Protein AF-A0AA39SI29-F1 (afdb_monomer_lite)

InterPro domains:
  IPR025724 GAG-pre-integrase domain [PF13976] (59-126)
  IPR054722 Retrovirus-related Pol polyprotein from transposon TNT 1-94-like, beta-barrel domain [PF22936] (2-33)

Foldseek 3Di:
DVVPDDDDQPPADDDPPDPDGDDDPVSLVVVQWDWDDDPQKIFTDRPPDTDWIFGHDPNDTHTPDDDDDPPPPPDPPPVPQLQVVVCVVVPNDDSVVSCVCCVVCVSVVDHHDRDDDDPCCCVVVPDDDDDDPDDDDDPDDPPDDDDDD

Structure (mmCIF, N/CA/C/O backbone):
data_AF-A0AA39SI29-F1
#
_entry.id   AF-A0AA39SI29-F1
#
loop_
_atom_site.group_PDB
_atom_site.id
_atom_site.type_symbol
_atom_site.label_atom_id
_atom_site.label_alt_id
_atom_site.label_comp_id
_atom_site.label_asym_id
_atom_site.label_entity_id
_atom_site.label_seq_id
_atom_site.pdbx_PDB_ins_code
_atom_site.Cartn_x
_atom_site.Cartn_y
_atom_site.Cartn_z
_atom_site.occupancy
_atom_site.B_iso_or_equiv
_atom_site.auth_seq_id
_atom_site.auth_comp_id
_atom_site.auth_asym_id
_atom_site.auth_atom_id
_atom_site.pdbx_PDB_model_num
ATOM 1 N N . MET A 1 1 ? 18.347 2.004 -10.871 1.00 58.22 1 MET A N 1
ATOM 2 C CA . MET A 1 1 ? 17.770 2.160 -12.227 1.00 58.22 1 MET A CA 1
ATOM 3 C C . MET A 1 1 ? 18.506 1.287 -13.221 1.00 58.22 1 MET A C 1
ATOM 5 O O . MET A 1 1 ? 19.447 0.618 -12.815 1.00 58.22 1 MET A O 1
ATOM 9 N N . TYR A 1 2 ? 18.046 1.228 -14.476 1.00 60.41 2 TYR A N 1
ATOM 10 C CA . TYR A 1 2 ? 18.614 0.348 -15.508 1.00 60.41 2 TYR A CA 1
ATOM 11 C C . TYR A 1 2 ? 20.081 0.682 -15.840 1.00 60.41 2 TYR A C 1
ATOM 13 O O . TYR A 1 2 ? 20.851 -0.213 -16.164 1.00 60.41 2 TYR A O 1
ATOM 21 N N . ASP A 1 3 ? 20.465 1.950 -15.704 1.00 67.06 3 ASP A N 1
ATOM 22 C CA . ASP A 1 3 ? 21.810 2.499 -15.922 1.00 67.06 3 ASP A CA 1
ATOM 23 C C . ASP A 1 3 ? 22.698 2.490 -14.660 1.00 67.06 3 ASP A C 1
ATOM 25 O O . ASP A 1 3 ? 23.798 3.031 -14.677 1.00 67.06 3 ASP A O 1
ATOM 29 N N . GLY A 1 4 ? 22.224 1.922 -13.544 1.00 66.62 4 GLY A N 1
ATOM 30 C CA . GLY A 1 4 ? 22.941 1.943 -12.263 1.00 66.62 4 GLY A CA 1
ATOM 31 C C . GLY A 1 4 ? 22.925 3.294 -11.536 1.00 66.62 4 GLY A C 1
ATOM 32 O O . GLY A 1 4 ? 23.409 3.373 -10.411 1.00 66.62 4 GLY A O 1
ATOM 33 N N . MET A 1 5 ? 22.319 4.340 -12.108 1.00 69.81 5 MET A N 1
ATOM 34 C CA . MET A 1 5 ? 22.239 5.651 -11.464 1.00 69.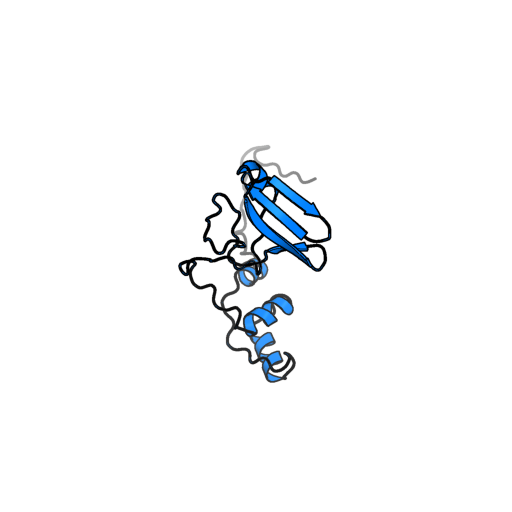81 5 MET A CA 1
ATOM 35 C C . MET A 1 5 ? 21.104 5.712 -10.433 1.00 69.81 5 MET A C 1
ATOM 37 O O . MET A 1 5 ? 20.095 5.000 -10.525 1.00 69.81 5 MET A O 1
ATOM 41 N N . VAL A 1 6 ? 21.259 6.602 -9.450 1.00 74.62 6 VAL A N 1
ATOM 42 C CA . VAL A 1 6 ? 20.187 7.032 -8.542 1.00 74.62 6 VAL A CA 1
ATOM 43 C C . VAL A 1 6 ? 19.597 8.334 -9.082 1.00 74.62 6 VAL A C 1
ATOM 45 O O . VAL A 1 6 ? 20.307 9.220 -9.545 1.00 74.62 6 VAL A O 1
ATOM 48 N N . ARG A 1 7 ? 18.272 8.434 -9.062 1.00 73.62 7 ARG A N 1
ATOM 49 C CA . ARG A 1 7 ? 17.472 9.539 -9.588 1.00 73.62 7 ARG A CA 1
ATOM 50 C C . ARG A 1 7 ? 16.266 9.672 -8.688 1.00 73.62 7 ARG A C 1
ATOM 52 O O . ARG A 1 7 ? 15.715 8.678 -8.213 1.00 73.62 7 ARG A O 1
ATOM 59 N N . VAL A 1 8 ? 15.880 10.915 -8.474 1.00 77.44 8 VAL A N 1
ATOM 60 C CA . VAL A 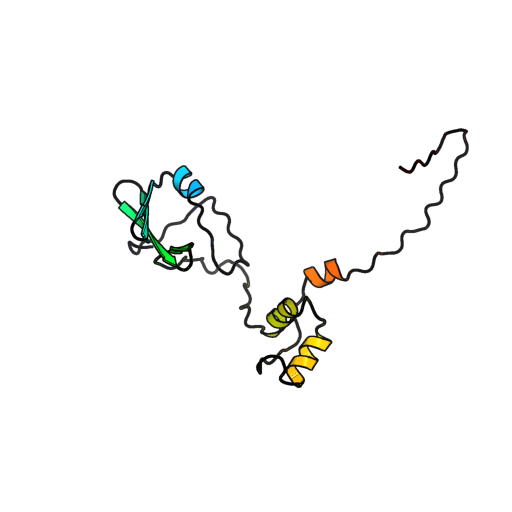1 8 ? 14.787 11.277 -7.587 1.00 77.44 8 VAL A CA 1
ATOM 61 C C . VAL A 1 8 ? 13.625 11.719 -8.457 1.00 77.44 8 VAL A C 1
ATOM 63 O O . VAL A 1 8 ? 13.753 12.681 -9.211 1.00 77.44 8 VAL A O 1
ATOM 66 N N . PHE A 1 9 ? 12.500 11.017 -8.349 1.00 74.69 9 PHE A N 1
ATOM 67 C CA . PHE A 1 9 ? 11.241 11.490 -8.910 1.00 74.69 9 PHE A CA 1
ATOM 68 C C . PHE A 1 9 ? 10.610 12.451 -7.909 1.00 74.69 9 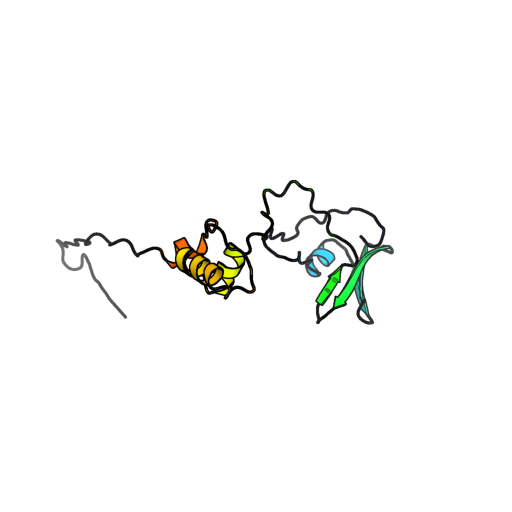PHE A C 1
ATOM 70 O O . PHE A 1 9 ? 10.335 12.075 -6.769 1.00 74.69 9 PHE A O 1
ATOM 77 N N . ARG A 1 10 ? 10.428 13.702 -8.326 1.00 70.50 10 ARG A N 1
ATOM 78 C CA . ARG A 1 10 ? 9.693 14.712 -7.561 1.00 70.50 10 ARG A CA 1
ATOM 79 C C . ARG A 1 10 ? 8.212 14.605 -7.945 1.00 70.50 10 ARG A C 1
ATOM 81 O O . ARG A 1 10 ? 7.898 14.067 -9.000 1.00 70.50 10 ARG A O 1
ATOM 88 N N . ASN A 1 11 ? 7.309 15.045 -7.070 1.00 70.62 11 ASN A N 1
ATOM 89 C CA . ASN A 1 11 ? 5.859 15.070 -7.334 1.00 70.62 11 ASN A CA 1
ATOM 90 C C . ASN A 1 11 ? 5.196 13.694 -7.559 1.00 70.62 11 ASN A C 1
ATOM 92 O O . ASN A 1 11 ? 4.205 13.574 -8.274 1.00 70.62 11 ASN A O 1
ATOM 96 N N . VAL A 1 12 ? 5.712 12.639 -6.922 1.00 70.62 12 VAL A N 1
ATOM 97 C CA . VAL A 1 12 ? 5.089 11.306 -6.957 1.00 70.62 12 VAL A CA 1
ATOM 98 C C . VAL A 1 12 ? 4.169 11.084 -5.762 1.00 70.62 12 VAL A C 1
ATOM 100 O O . VAL A 1 12 ? 4.467 11.492 -4.639 1.00 70.62 12 VAL A O 1
ATOM 103 N N . ARG A 1 13 ? 3.062 10.369 -5.982 1.00 69.62 13 ARG A N 1
ATOM 104 C CA . ARG A 1 13 ? 2.186 9.929 -4.893 1.00 69.62 13 ARG A CA 1
ATOM 105 C C . ARG A 1 13 ? 2.818 8.740 -4.172 1.00 69.62 13 ARG A C 1
ATOM 107 O O . ARG A 1 13 ? 2.680 7.598 -4.604 1.00 69.62 13 ARG A O 1
ATOM 114 N N . TYR A 1 14 ? 3.513 9.016 -3.075 1.00 73.62 14 TYR A N 1
ATOM 115 C CA . TYR A 1 14 ? 4.061 7.988 -2.195 1.00 73.62 14 TYR A CA 1
ATOM 116 C C . TYR A 1 14 ? 3.059 7.639 -1.092 1.00 73.62 14 TYR A C 1
ATOM 118 O O . TYR A 1 14 ? 2.565 8.520 -0.392 1.00 73.62 14 TYR A O 1
ATOM 126 N N . VAL A 1 15 ? 2.758 6.349 -0.939 1.00 77.31 15 VAL A N 1
ATOM 127 C CA . VAL A 1 15 ? 1.902 5.833 0.137 1.00 77.31 15 VAL A CA 1
ATOM 128 C C . VAL A 1 15 ? 2.737 4.835 0.940 1.00 77.31 15 VAL A C 1
ATOM 130 O O . VAL A 1 15 ? 2.941 3.720 0.459 1.00 77.31 15 VAL A O 1
ATOM 133 N N . PRO A 1 16 ? 3.211 5.198 2.148 1.00 69.06 16 PRO A N 1
ATOM 134 C CA . PRO A 1 16 ? 4.150 4.377 2.920 1.00 69.06 16 PRO A CA 1
ATOM 135 C C . PRO A 1 16 ? 3.678 2.938 3.174 1.00 69.06 16 PRO A C 1
ATOM 137 O O . PRO A 1 16 ? 4.478 2.011 3.193 1.00 69.06 16 PRO A O 1
ATOM 140 N N . ASN A 1 17 ? 2.364 2.743 3.316 1.00 72.06 17 ASN A N 1
ATOM 141 C CA .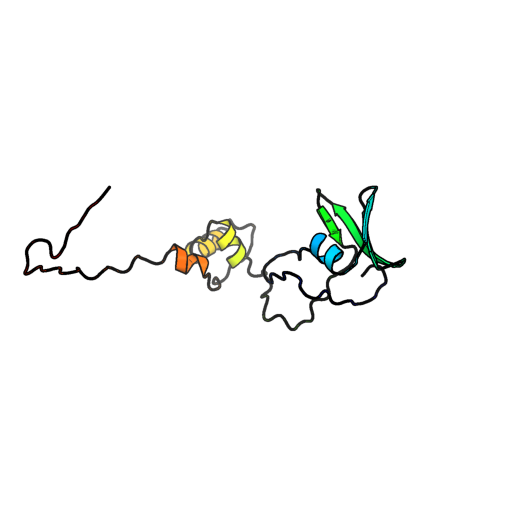 ASN A 1 17 ? 1.767 1.450 3.657 1.00 72.06 17 ASN A CA 1
ATOM 142 C C . ASN A 1 17 ? 1.463 0.559 2.435 1.00 72.06 17 ASN A C 1
ATOM 144 O O . ASN A 1 17 ? 0.973 -0.562 2.595 1.00 72.06 17 ASN A O 1
ATOM 148 N N . LEU A 1 18 ? 1.720 1.021 1.203 1.00 73.62 18 LEU A N 1
ATOM 149 C CA . LEU A 1 18 ? 1.559 0.185 0.013 1.00 73.62 18 LEU A CA 1
ATOM 150 C C . LEU A 1 18 ? 2.756 -0.756 -0.148 1.00 73.62 18 LEU A C 1
ATOM 152 O O . LEU A 1 18 ? 3.906 -0.335 -0.201 1.00 73.62 18 LEU A O 1
ATOM 156 N N . LYS A 1 19 ? 2.478 -2.049 -0.359 1.00 71.19 19 LYS A N 1
ATOM 157 C CA . LYS A 1 19 ? 3.516 -3.069 -0.622 1.00 71.19 19 LYS A CA 1
ATOM 158 C C . LYS A 1 19 ? 4.359 -2.787 -1.871 1.00 71.19 19 LYS A C 1
ATOM 160 O O . LYS A 1 19 ? 5.417 -3.387 -2.041 1.00 71.19 19 LYS A O 1
ATOM 165 N N . ARG A 1 20 ? 3.852 -1.968 -2.797 1.00 72.56 20 ARG A N 1
ATOM 166 C CA . ARG A 1 20 ? 4.525 -1.583 -4.040 1.00 72.56 20 ARG A CA 1
ATOM 167 C C . ARG A 1 20 ? 4.225 -0.124 -4.343 1.00 72.56 20 ARG A C 1
ATOM 169 O O . ARG A 1 20 ? 3.065 0.277 -4.328 1.00 72.56 20 ARG A O 1
ATOM 176 N N . ASN A 1 21 ? 5.263 0.624 -4.693 1.00 78.19 21 ASN A N 1
ATOM 177 C CA . ASN A 1 21 ? 5.113 1.980 -5.200 1.00 78.19 21 ASN A CA 1
ATOM 178 C C . ASN A 1 21 ? 4.587 1.941 -6.637 1.00 78.19 21 ASN A C 1
ATOM 180 O O . ASN A 1 21 ? 5.047 1.134 -7.451 1.00 78.19 21 ASN A O 1
ATOM 184 N N . LEU A 1 22 ? 3.634 2.817 -6.944 1.00 83.12 22 LEU A N 1
ATOM 185 C CA . LEU A 1 22 ? 3.121 3.009 -8.296 1.00 83.12 22 LEU A CA 1
ATOM 186 C C . LEU A 1 22 ? 3.825 4.208 -8.931 1.00 83.12 22 LEU A C 1
ATOM 188 O O . LEU A 1 22 ? 3.964 5.254 -8.304 1.00 83.12 22 LEU A O 1
ATOM 192 N N . ILE A 1 23 ? 4.256 4.050 -10.181 1.00 83.56 23 ILE A N 1
ATOM 193 C CA . ILE A 1 23 ? 4.809 5.138 -10.991 1.00 83.56 23 ILE A CA 1
ATOM 194 C C . ILE A 1 23 ? 3.778 5.453 -12.070 1.00 83.56 23 ILE A C 1
ATOM 196 O O . ILE A 1 23 ? 3.438 4.583 -12.873 1.00 83.56 23 ILE A O 1
ATOM 200 N N . SER A 1 24 ? 3.264 6.680 -12.062 1.00 86.44 24 SER A N 1
ATOM 201 C CA . SER A 1 24 ? 2.312 7.156 -13.065 1.00 86.44 24 SER A CA 1
ATOM 202 C C . SER A 1 24 ? 3.031 7.442 -14.381 1.00 86.44 24 SER A C 1
ATOM 204 O O . SER A 1 24 ? 4.018 8.176 -14.398 1.00 86.44 24 SER A O 1
ATOM 206 N N . LEU A 1 25 ? 2.524 6.891 -15.489 1.00 88.44 25 LEU A N 1
ATOM 207 C CA . LEU A 1 25 ? 3.022 7.232 -16.825 1.00 88.44 25 LEU A CA 1
ATOM 208 C C . LEU A 1 25 ? 2.698 8.683 -17.198 1.00 88.44 25 LEU A C 1
ATOM 210 O O . LEU A 1 25 ? 3.521 9.317 -17.842 1.00 88.44 25 LEU A O 1
ATOM 214 N N . GLY A 1 26 ? 1.557 9.222 -16.752 1.00 88.81 26 GLY A N 1
ATOM 215 C CA . GLY A 1 26 ? 1.204 10.627 -16.991 1.00 88.81 26 GLY A CA 1
ATOM 216 C C . GLY A 1 26 ? 2.170 11.589 -16.301 1.00 88.81 26 GLY A C 1
ATOM 217 O O . GLY A 1 26 ? 2.637 12.536 -16.911 1.00 88.81 26 GLY A O 1
ATOM 218 N N . THR A 1 27 ? 2.584 11.277 -15.070 1.00 86.06 27 THR A N 1
ATOM 219 C CA . THR A 1 27 ? 3.594 12.083 -14.361 1.00 86.06 27 THR A CA 1
ATOM 220 C C . THR A 1 27 ? 4.967 11.992 -15.030 1.00 86.06 27 THR A C 1
ATOM 222 O O . THR A 1 27 ? 5.718 12.958 -15.042 1.00 86.06 27 THR A O 1
ATOM 225 N N . LEU A 1 28 ? 5.316 10.835 -15.606 1.00 88.06 28 LEU A N 1
ATOM 226 C CA . LEU A 1 28 ? 6.529 10.719 -16.419 1.00 88.06 28 LEU A CA 1
ATOM 227 C C . LEU A 1 28 ? 6.432 11.577 -17.691 1.00 88.06 28 LEU A C 1
ATOM 229 O O . LEU A 1 28 ? 7.414 12.219 -18.049 1.00 88.06 28 LEU A O 1
ATOM 233 N N . ASP A 1 29 ? 5.271 11.611 -18.338 1.00 90.50 29 ASP A N 1
ATOM 234 C CA . ASP A 1 29 ? 5.028 12.435 -19.527 1.00 90.50 29 ASP A CA 1
ATOM 235 C C . ASP A 1 29 ? 5.188 13.934 -19.220 1.00 90.50 29 ASP A C 1
ATOM 237 O O . ASP A 1 29 ? 5.970 14.625 -19.870 1.00 90.50 29 ASP A O 1
ATOM 241 N N . GLU A 1 30 ? 4.558 14.409 -18.140 1.00 90.00 30 GLU A N 1
ATOM 242 C CA . GLU A 1 30 ? 4.667 15.791 -17.643 1.00 90.00 30 GLU A CA 1
ATOM 243 C C . GLU A 1 30 ? 6.119 16.191 -17.318 1.00 90.00 30 GLU A C 1
ATOM 245 O O . GLU A 1 30 ? 6.538 17.320 -17.566 1.00 90.00 30 GLU A O 1
ATOM 250 N N . GLU A 1 31 ? 6.924 15.250 -16.817 1.00 86.56 31 GLU A N 1
ATOM 251 C CA . GLU A 1 31 ? 8.351 15.441 -16.520 1.00 86.56 31 GLU A CA 1
ATOM 252 C C . GLU A 1 31 ? 9.266 15.284 -17.761 1.00 86.56 31 GLU A C 1
ATOM 254 O O . GLU A 1 31 ? 10.505 15.307 -17.655 1.00 86.56 31 GLU A O 1
ATOM 259 N N . GLY A 1 32 ? 8.679 15.120 -18.952 1.00 90.31 32 GLY A N 1
ATOM 260 C CA . GLY A 1 32 ? 9.369 15.066 -20.241 1.00 90.31 32 GLY A CA 1
ATOM 261 C C . GLY A 1 32 ? 9.999 13.711 -20.569 1.00 90.31 32 GLY A C 1
ATOM 262 O O . GLY A 1 32 ? 11.007 13.653 -21.281 1.00 90.31 32 GLY A O 1
ATOM 263 N N . TYR A 1 33 ? 9.467 12.619 -20.020 1.00 91.50 33 TYR A N 1
ATOM 264 C CA . TYR A 1 33 ? 9.879 11.265 -20.381 1.00 91.50 33 TYR A CA 1
ATOM 265 C C . TYR A 1 33 ? 8.978 10.706 -21.481 1.00 91.50 33 TYR A C 1
ATOM 267 O O . TYR A 1 33 ? 7.771 10.576 -21.313 1.00 91.50 33 TYR A O 1
ATOM 275 N N . ALA A 1 34 ? 9.589 10.240 -22.565 1.00 94.19 34 ALA A N 1
ATOM 276 C CA . ALA A 1 34 ? 8.902 9.419 -23.550 1.00 94.19 34 ALA A CA 1
ATOM 277 C C . ALA A 1 34 ? 8.853 7.967 -23.066 1.00 94.19 34 ALA A C 1
ATOM 279 O O . ALA A 1 34 ? 9.834 7.456 -22.518 1.00 94.19 34 ALA A O 1
ATOM 280 N N . TYR A 1 35 ? 7.749 7.265 -23.308 1.00 94.56 35 TYR A N 1
ATOM 281 C CA . TYR A 1 35 ? 7.643 5.844 -22.996 1.00 94.56 35 TYR A CA 1
ATOM 282 C C . TYR A 1 35 ? 7.155 5.026 -24.189 1.00 94.56 35 TYR A C 1
ATOM 284 O O . TYR A 1 35 ? 6.294 5.440 -24.957 1.00 94.56 35 TYR A O 1
ATOM 292 N N . LYS A 1 36 ? 7.717 3.824 -24.337 1.00 94.94 36 LYS A N 1
ATOM 293 C CA . LYS A 1 36 ? 7.323 2.854 -25.363 1.00 94.94 36 LYS A CA 1
ATOM 294 C C . LYS A 1 36 ? 7.176 1.477 -24.735 1.00 94.94 36 LYS A C 1
ATOM 296 O O . LYS A 1 36 ? 8.092 1.002 -24.060 1.00 94.94 36 LYS A O 1
ATOM 301 N N . ALA A 1 37 ? 6.040 0.834 -24.985 1.00 95.50 37 ALA A N 1
ATOM 302 C CA . ALA A 1 37 ? 5.776 -0.538 -24.580 1.00 95.50 37 ALA A CA 1
ATOM 303 C C . ALA A 1 37 ? 5.723 -1.447 -25.811 1.00 95.50 37 ALA A C 1
ATOM 305 O O . ALA A 1 37 ? 4.914 -1.239 -26.709 1.00 95.50 37 ALA A O 1
ATOM 306 N N . GLU A 1 38 ? 6.589 -2.454 -25.862 1.00 95.56 38 GLU A N 1
ATOM 307 C CA . GLU A 1 38 ? 6.658 -3.394 -26.980 1.00 95.56 38 GLU A CA 1
ATOM 308 C C . GLU A 1 38 ? 7.167 -4.756 -26.489 1.00 95.56 38 GLU A C 1
ATOM 310 O O . GLU A 1 38 ? 8.057 -4.822 -25.640 1.00 95.56 38 GLU A O 1
ATOM 315 N N . ARG A 1 39 ? 6.593 -5.856 -27.004 1.00 94.44 39 ARG A N 1
ATOM 316 C CA . ARG A 1 39 ? 6.998 -7.243 -26.677 1.00 94.44 39 ARG A CA 1
ATOM 317 C C . ARG A 1 39 ? 7.099 -7.517 -25.164 1.00 94.44 39 ARG A C 1
ATOM 319 O O . ARG A 1 39 ? 8.006 -8.198 -24.699 1.00 94.44 39 ARG A O 1
ATOM 326 N N . GLY A 1 40 ? 6.172 -6.959 -24.381 1.00 93.94 40 GLY A N 1
ATOM 327 C CA . GLY A 1 40 ? 6.121 -7.155 -22.927 1.00 93.94 40 GLY A CA 1
ATOM 328 C C . GLY A 1 40 ? 7.146 -6.347 -22.126 1.00 93.94 40 GLY A C 1
ATOM 329 O O . GLY A 1 40 ? 7.259 -6.553 -20.921 1.00 93.94 40 GLY A O 1
ATOM 330 N N . VAL A 1 41 ? 7.857 -5.410 -22.753 1.00 94.94 41 VAL A N 1
ATOM 331 C CA . VAL A 1 41 ? 8.800 -4.512 -22.081 1.00 94.94 41 VAL A CA 1
ATOM 332 C C . VAL A 1 41 ? 8.338 -3.073 -22.256 1.00 94.94 41 VAL A C 1
ATOM 334 O O . VAL A 1 41 ? 8.102 -2.635 -23.379 1.00 94.94 41 VAL A O 1
ATOM 337 N N . LEU A 1 42 ? 8.262 -2.324 -21.157 1.00 95.12 42 LEU A N 1
ATOM 338 C CA . LEU A 1 42 ? 8.069 -0.874 -21.182 1.00 95.12 42 LEU A CA 1
ATOM 339 C C . LEU A 1 42 ? 9.406 -0.187 -20.909 1.00 95.12 42 LEU A C 1
ATOM 341 O O . LEU A 1 42 ? 10.139 -0.567 -19.996 1.00 95.12 42 LEU A O 1
ATOM 345 N N . LYS A 1 43 ? 9.749 0.808 -21.721 1.00 94.12 43 LYS A N 1
ATOM 346 C CA . LYS A 1 43 ? 10.934 1.652 -21.551 1.00 94.12 43 LYS A CA 1
ATOM 347 C C . LYS A 1 43 ? 10.473 3.087 -21.367 1.00 94.12 43 LYS A C 1
ATOM 349 O O . LYS A 1 43 ? 9.666 3.537 -22.171 1.00 94.12 43 LYS A O 1
ATOM 354 N N . ALA A 1 44 ? 11.000 3.775 -20.361 1.00 92.75 44 ALA A N 1
ATOM 355 C CA . ALA A 1 44 ? 10.885 5.224 -20.242 1.00 92.75 44 ALA A CA 1
ATOM 356 C C . ALA A 1 44 ? 12.258 5.852 -20.500 1.00 92.75 44 ALA A C 1
ATOM 358 O O . ALA A 1 44 ? 13.262 5.442 -19.907 1.00 92.75 44 ALA A O 1
ATOM 359 N N . SER A 1 45 ? 12.299 6.824 -21.399 1.00 92.56 45 SER A N 1
ATOM 360 C CA . SER A 1 45 ? 13.499 7.495 -21.881 1.00 92.56 45 SER A CA 1
ATOM 361 C C . SER A 1 45 ? 13.371 9.003 -21.751 1.00 92.56 45 SER A C 1
ATOM 363 O O . SER A 1 45 ? 12.292 9.555 -21.945 1.00 92.56 45 SER A O 1
ATOM 365 N N . LYS A 1 46 ? 14.488 9.670 -21.470 1.00 89.88 46 LYS A N 1
ATOM 366 C CA . LYS A 1 46 ? 14.592 11.130 -21.505 1.00 89.88 46 LYS A CA 1
ATOM 367 C C . LYS A 1 46 ? 15.664 11.479 -22.530 1.00 89.88 46 LYS A C 1
ATOM 369 O O . LYS A 1 46 ? 16.830 11.129 -22.349 1.00 89.88 46 LYS A O 1
ATOM 374 N N . GLY A 1 47 ? 15.248 12.067 -23.651 1.00 88.62 47 GLY A N 1
ATOM 375 C CA . GLY A 1 47 ? 16.083 12.143 -24.852 1.00 88.62 47 GLY A CA 1
ATOM 376 C C . GLY A 1 47 ? 16.406 10.749 -25.407 1.00 88.62 47 GLY A C 1
ATOM 377 O O . GLY A 1 47 ? 15.533 9.887 -25.482 1.00 88.62 47 GLY A O 1
ATOM 378 N N . SER A 1 48 ? 17.667 10.510 -25.768 1.00 87.25 48 SER A N 1
ATOM 379 C CA . SER A 1 48 ? 18.142 9.225 -26.307 1.00 87.25 48 SER A CA 1
ATOM 380 C C . SER A 1 48 ? 18.427 8.158 -25.240 1.00 87.25 48 SER A C 1
ATOM 382 O O . SER A 1 48 ? 18.673 6.999 -25.579 1.00 87.25 48 SER A O 1
ATOM 384 N N . LEU A 1 49 ? 18.390 8.518 -23.951 1.00 86.56 49 LEU A N 1
ATOM 385 C CA . LEU A 1 49 ? 18.761 7.620 -22.862 1.00 86.56 49 LEU A CA 1
ATOM 386 C C . LEU A 1 49 ? 17.537 6.915 -22.272 1.00 86.56 49 LEU A C 1
ATOM 388 O O . LEU A 1 49 ? 16.585 7.559 -21.831 1.00 86.56 49 LEU A O 1
ATOM 392 N N . VAL A 1 50 ? 17.589 5.582 -22.198 1.00 89.12 50 VAL A N 1
ATOM 393 C CA . VAL A 1 50 ? 16.602 4.775 -21.466 1.00 89.12 50 VAL A CA 1
ATOM 394 C C . VAL A 1 50 ? 16.925 4.817 -19.976 1.00 89.12 50 VAL A C 1
ATOM 396 O O . VAL A 1 50 ? 17.945 4.293 -19.539 1.00 89.12 50 VAL A O 1
ATOM 399 N N . ILE A 1 51 ? 16.022 5.407 -19.200 1.00 87.94 51 ILE A N 1
ATOM 400 C CA . ILE A 1 51 ? 16.185 5.653 -17.764 1.00 87.94 51 ILE A CA 1
ATOM 401 C C . ILE A 1 51 ? 15.584 4.508 -16.947 1.00 87.94 51 ILE A C 1
ATOM 403 O O . ILE A 1 51 ? 16.170 4.012 -15.981 1.00 87.94 51 ILE A O 1
ATOM 407 N N . LEU A 1 52 ? 14.396 4.063 -17.360 1.00 89.69 52 LEU A N 1
ATOM 408 C CA . LEU A 1 52 ? 13.624 3.033 -16.679 1.00 89.69 52 LEU A CA 1
ATOM 409 C C . LEU A 1 52 ? 13.251 1.943 -17.672 1.00 89.69 52 LEU A C 1
ATOM 411 O O . LEU A 1 52 ? 12.884 2.210 -18.819 1.00 89.69 52 LEU A O 1
ATOM 415 N N . LYS A 1 53 ? 13.306 0.701 -17.209 1.00 90.88 53 LYS A N 1
ATOM 416 C CA . LYS A 1 53 ? 12.876 -0.468 -17.968 1.00 90.88 53 LYS A CA 1
ATOM 417 C C . LYS A 1 53 ? 11.975 -1.303 -17.082 1.00 90.88 53 LYS A C 1
ATOM 419 O O . LYS A 1 53 ? 12.300 -1.503 -15.918 1.00 90.88 53 LYS A O 1
ATOM 424 N N . TYR A 1 54 ? 10.873 -1.793 -17.622 1.00 92.38 54 TYR A N 1
ATOM 425 C CA . TYR A 1 54 ? 9.871 -2.545 -16.885 1.00 92.38 54 TYR A CA 1
ATOM 426 C C . TYR A 1 54 ? 9.491 -3.808 -17.651 1.00 92.38 54 TYR A C 1
ATOM 428 O O . TYR A 1 54 ? 9.399 -3.783 -18.878 1.00 92.38 54 TYR A O 1
ATOM 436 N N . ASP A 1 55 ? 9.217 -4.882 -16.919 1.00 93.94 55 ASP A N 1
ATOM 437 C CA . ASP A 1 55 ? 8.753 -6.156 -17.462 1.00 93.94 55 ASP A CA 1
ATOM 438 C C . ASP A 1 55 ? 7.283 -6.385 -17.175 1.00 93.94 55 ASP A C 1
ATOM 440 O O . ASP A 1 55 ? 6.835 -6.245 -16.035 1.00 93.94 55 ASP A O 1
ATOM 444 N N . LYS A 1 56 ? 6.541 -6.810 -18.197 1.00 93.94 56 LYS A N 1
ATOM 445 C CA . LYS A 1 56 ? 5.157 -7.232 -18.037 1.00 93.94 56 LYS A CA 1
ATOM 446 C C . LYS A 1 56 ? 5.105 -8.537 -17.238 1.00 93.94 56 LYS A C 1
ATOM 448 O O . LYS A 1 56 ? 5.606 -9.568 -17.679 1.00 93.94 56 LYS A O 1
ATOM 453 N N . LYS A 1 57 ? 4.465 -8.499 -16.073 1.00 91.00 57 LYS A N 1
ATOM 454 C CA . LYS A 1 57 ? 4.160 -9.648 -15.212 1.00 91.00 57 LYS A CA 1
ATOM 455 C C . LYS A 1 57 ? 2.712 -9.532 -14.750 1.00 91.00 57 LYS A C 1
ATOM 457 O O . LYS A 1 57 ? 2.345 -8.529 -14.146 1.00 91.00 57 LYS A O 1
ATOM 462 N N . ASN A 1 58 ? 1.891 -10.544 -15.032 1.00 89.94 58 ASN A N 1
ATOM 463 C CA . ASN A 1 58 ? 0.478 -10.601 -14.623 1.00 89.94 58 ASN A CA 1
ATOM 464 C C . ASN A 1 58 ? -0.320 -9.334 -14.996 1.00 89.94 58 ASN A C 1
ATOM 466 O O . ASN A 1 58 ? -1.039 -8.777 -14.175 1.00 89.94 58 ASN A O 1
ATOM 470 N N . GLY A 1 59 ? -0.130 -8.828 -16.219 1.00 85.81 59 GLY A N 1
ATOM 471 C CA . GLY A 1 59 ? -0.816 -7.623 -16.706 1.00 85.81 59 GLY A CA 1
ATOM 472 C C . GLY A 1 59 ? -0.224 -6.285 -16.241 1.00 85.81 59 GLY A C 1
ATOM 473 O O . GLY A 1 59 ? -0.617 -5.255 -16.776 1.00 85.81 59 GLY A O 1
ATOM 474 N N . LEU A 1 60 ? 0.758 -6.282 -15.333 1.00 89.38 60 LEU A N 1
ATOM 475 C CA . LEU A 1 60 ? 1.406 -5.073 -14.810 1.00 89.38 60 LEU A CA 1
ATOM 476 C C . LEU A 1 60 ? 2.854 -4.950 -15.289 1.00 89.38 60 LEU A C 1
ATOM 478 O O . LEU A 1 60 ? 3.538 -5.954 -15.464 1.00 89.38 60 LEU A O 1
ATOM 482 N N . TYR A 1 61 ? 3.348 -3.722 -15.441 1.00 91.44 61 TYR A N 1
ATOM 483 C CA . TYR A 1 61 ? 4.755 -3.454 -15.745 1.00 91.44 61 TYR A CA 1
ATOM 484 C C . TYR A 1 61 ? 5.551 -3.251 -14.453 1.00 91.44 61 TYR A C 1
ATOM 486 O O . TYR A 1 61 ? 5.358 -2.276 -13.730 1.00 91.44 61 TYR A O 1
ATOM 494 N N . VAL A 1 62 ? 6.452 -4.183 -14.154 1.00 89.94 62 VAL A N 1
ATOM 495 C CA . VAL A 1 62 ? 7.283 -4.180 -12.945 1.00 89.94 62 VAL A CA 1
ATOM 496 C C . VAL A 1 62 ? 8.664 -3.633 -13.280 1.00 89.94 62 VAL A C 1
ATOM 498 O O . VAL A 1 62 ? 9.318 -4.136 -14.190 1.00 89.94 62 VAL A O 1
ATOM 501 N N . LEU A 1 63 ? 9.114 -2.614 -12.546 1.00 89.00 63 LEU A N 1
ATOM 502 C CA . LEU A 1 63 ? 10.409 -1.968 -12.770 1.00 89.00 63 LEU A CA 1
ATOM 503 C C . LEU A 1 63 ? 11.564 -2.976 -12.635 1.00 89.00 63 LEU A C 1
ATOM 505 O O . LEU A 1 63 ? 11.655 -3.707 -11.650 1.00 89.00 63 LEU A O 1
ATOM 509 N N . ARG A 1 64 ? 12.475 -2.987 -13.614 1.00 84.75 64 ARG A N 1
ATOM 510 C CA . ARG A 1 64 ? 13.772 -3.668 -13.537 1.00 84.75 64 ARG A CA 1
ATOM 511 C C . ARG A 1 64 ? 14.722 -2.814 -12.697 1.00 84.75 64 ARG A C 1
ATOM 513 O O . ARG A 1 64 ? 15.374 -1.903 -13.207 1.00 84.75 64 ARG A O 1
ATOM 520 N N . GLY A 1 65 ? 14.767 -3.098 -11.401 1.00 75.69 65 GLY A N 1
ATOM 521 C CA . GLY A 1 65 ? 15.610 -2.416 -10.419 1.00 75.69 65 GLY A CA 1
ATOM 522 C C . GLY A 1 65 ? 14.864 -2.156 -9.109 1.00 75.69 65 GLY A C 1
ATOM 523 O O . GLY A 1 65 ? 13.652 -2.338 -9.034 1.00 75.69 65 GLY A O 1
ATOM 524 N N . GLY A 1 66 ? 15.592 -1.741 -8.073 1.00 65.94 66 GLY A N 1
ATOM 525 C CA . GLY A 1 66 ? 15.013 -1.341 -6.789 1.00 65.94 66 GLY A CA 1
ATOM 526 C C . GLY A 1 66 ? 14.700 0.154 -6.731 1.00 65.94 66 GLY A C 1
ATOM 527 O O . GLY A 1 66 ? 15.395 0.964 -7.350 1.00 65.94 66 GLY A O 1
ATOM 528 N N . ALA A 1 67 ? 13.669 0.518 -5.970 1.00 63.28 67 ALA A N 1
ATOM 529 C CA . ALA A 1 67 ? 13.519 1.877 -5.464 1.00 63.28 67 ALA A CA 1
ATOM 530 C C . ALA A 1 67 ? 14.410 2.021 -4.223 1.00 63.28 67 ALA A C 1
ATOM 532 O O . ALA A 1 67 ? 14.330 1.192 -3.319 1.00 63.28 67 ALA A O 1
ATOM 533 N N . VAL A 1 68 ? 15.256 3.050 -4.188 1.00 58.44 68 VAL A N 1
ATOM 534 C CA . VAL A 1 68 ? 16.019 3.409 -2.988 1.00 58.44 68 VAL A CA 1
ATOM 535 C C . VAL A 1 68 ? 15.154 4.393 -2.213 1.00 58.44 68 VAL A C 1
ATOM 537 O O . VAL A 1 68 ? 15.091 5.574 -2.543 1.00 58.44 68 VAL A O 1
ATOM 540 N N . THR A 1 69 ? 14.408 3.899 -1.233 1.00 54.50 69 THR A N 1
ATOM 541 C CA . THR A 1 69 ? 13.815 4.758 -0.209 1.00 54.50 69 THR A CA 1
ATOM 542 C C . THR A 1 69 ? 14.911 5.019 0.813 1.00 54.50 69 THR A C 1
ATOM 544 O O . THR A 1 69 ? 15.325 4.080 1.490 1.00 54.50 69 THR A O 1
ATOM 547 N N . ASN A 1 70 ? 15.417 6.253 0.899 1.00 43.97 70 ASN A N 1
ATOM 548 C CA . ASN A 1 70 ? 16.296 6.634 2.005 1.00 43.97 70 ASN A CA 1
ATOM 549 C C . ASN A 1 70 ? 15.623 6.236 3.325 1.00 43.97 70 ASN A C 1
ATOM 551 O O . ASN A 1 70 ? 14.420 6.441 3.499 1.00 43.97 70 ASN A O 1
ATOM 555 N N . GLU A 1 71 ? 16.413 5.676 4.233 1.00 41.19 71 GLU A N 1
ATOM 556 C CA . GLU A 1 71 ? 16.042 5.025 5.498 1.00 41.19 71 GLU A CA 1
ATOM 557 C C . GLU A 1 71 ? 15.388 5.957 6.546 1.00 41.19 71 GLU A C 1
ATOM 559 O O . GLU A 1 71 ? 15.359 5.647 7.731 1.00 41.19 71 GLU A O 1
ATOM 564 N N . VAL A 1 72 ? 14.834 7.102 6.137 1.00 37.38 72 VAL A N 1
ATOM 565 C CA . VAL A 1 72 ? 14.280 8.138 7.028 1.00 37.38 72 VAL A CA 1
ATOM 566 C C . VAL A 1 72 ? 12.742 8.130 7.062 1.00 37.38 72 VAL A C 1
ATOM 568 O O . VAL A 1 72 ? 12.123 8.927 7.759 1.00 37.38 72 VAL A O 1
ATOM 571 N N . ALA A 1 73 ? 12.082 7.193 6.379 1.00 34.72 73 ALA A N 1
ATOM 572 C CA . ALA A 1 73 ? 10.655 6.958 6.593 1.00 34.72 73 ALA A CA 1
ATOM 573 C C . ALA A 1 73 ? 10.462 6.044 7.814 1.00 34.72 73 ALA A C 1
ATOM 575 O O . ALA A 1 73 ? 10.440 4.820 7.699 1.00 34.72 73 ALA A O 1
ATOM 576 N N . CYS A 1 74 ? 10.390 6.698 8.975 1.00 30.25 74 CYS A N 1
ATOM 577 C CA . CYS A 1 74 ? 9.853 6.252 10.257 1.00 30.25 74 CYS A CA 1
ATOM 578 C C . CYS A 1 74 ? 9.179 4.880 10.229 1.00 30.25 74 CYS A C 1
ATOM 580 O O . CYS A 1 74 ? 8.156 4.736 9.567 1.00 30.25 74 CYS A O 1
ATOM 582 N N . ILE A 1 75 ? 9.714 3.933 11.010 1.00 33.28 75 ILE A N 1
ATOM 583 C CA . ILE A 1 75 ? 8.981 2.807 11.608 1.00 33.28 75 ILE A CA 1
ATOM 584 C C . ILE A 1 75 ? 7.868 2.287 10.682 1.00 33.28 75 ILE A C 1
ATOM 586 O O . ILE A 1 75 ? 6.703 2.200 11.057 1.00 33.28 75 ILE A O 1
ATOM 590 N N . ALA A 1 76 ? 8.215 1.892 9.455 1.00 34.56 76 ALA A N 1
ATOM 591 C CA . ALA A 1 76 ? 7.509 0.763 8.888 1.00 34.56 76 ALA A CA 1
ATOM 592 C C . ALA A 1 76 ? 7.983 -0.401 9.749 1.00 34.56 76 ALA A C 1
ATOM 594 O O . ALA A 1 76 ? 8.991 -1.046 9.444 1.00 34.56 76 ALA A O 1
ATOM 595 N N . SER A 1 77 ? 7.320 -0.597 10.897 1.00 39.88 77 SER A N 1
ATOM 596 C CA . SER A 1 77 ? 7.378 -1.868 11.587 1.00 39.88 77 SER A CA 1
ATOM 597 C C . SER A 1 77 ? 7.224 -2.883 10.473 1.00 39.88 77 SER A C 1
ATOM 599 O O . SER A 1 77 ? 6.285 -2.826 9.670 1.00 39.88 77 SER A O 1
ATOM 601 N N . LYS A 1 78 ? 8.238 -3.738 10.315 1.00 44.88 78 LYS A N 1
ATOM 602 C CA . LYS A 1 78 ? 8.066 -4.961 9.552 1.00 44.88 78 LYS A CA 1
ATOM 603 C C . LYS A 1 78 ? 6.660 -5.429 9.910 1.00 44.88 78 LYS A C 1
ATOM 605 O O . LYS A 1 78 ? 6.385 -5.626 11.094 1.00 44.88 78 LYS A O 1
ATOM 610 N N . ILE A 1 79 ? 5.771 -5.606 8.934 1.00 49.28 79 ILE A N 1
ATOM 611 C CA . ILE A 1 79 ? 4.595 -6.456 9.138 1.00 49.28 79 ILE A CA 1
ATOM 612 C C . ILE A 1 79 ? 5.155 -7.887 9.249 1.00 49.28 79 ILE A C 1
ATOM 614 O O . ILE A 1 79 ? 4.988 -8.726 8.372 1.00 49.28 79 ILE A O 1
ATOM 618 N N . SER A 1 80 ? 5.982 -8.111 10.268 1.00 56.47 80 SER A N 1
ATOM 619 C CA . SER A 1 80 ? 6.432 -9.384 10.788 1.00 56.47 80 SER A CA 1
ATOM 620 C C . SER A 1 80 ? 5.598 -9.749 12.001 1.00 56.47 80 SER A C 1
ATOM 622 O O . SER A 1 80 ? 5.728 -10.874 12.472 1.00 56.47 80 SER A O 1
ATOM 624 N N . ASP A 1 81 ? 4.741 -8.848 12.497 1.00 73.94 81 ASP A N 1
ATOM 625 C CA . ASP A 1 81 ? 3.702 -9.262 13.419 1.00 73.94 81 ASP A CA 1
ATOM 626 C C . ASP A 1 81 ? 2.620 -10.013 12.633 1.00 73.94 81 ASP A C 1
ATOM 628 O O . ASP A 1 81 ? 1.731 -9.458 11.982 1.00 73.94 81 ASP A O 1
ATOM 632 N N . LYS A 1 82 ? 2.747 -11.337 12.642 1.00 84.69 82 LYS A N 1
ATOM 633 C CA . LYS A 1 82 ? 1.758 -12.250 12.071 1.00 84.69 82 LYS A CA 1
ATOM 634 C C . LYS A 1 82 ? 0.389 -12.050 12.733 1.00 84.69 82 LYS A C 1
ATOM 636 O O . LYS A 1 82 ? -0.628 -12.273 12.078 1.00 84.69 82 LYS A O 1
ATOM 641 N N . GLY A 1 83 ? 0.355 -11.555 13.972 1.00 88.81 83 GLY A N 1
ATOM 642 C CA . GLY A 1 83 ? -0.852 -11.197 14.702 1.00 88.81 83 GLY A CA 1
ATOM 643 C C . GLY A 1 83 ? -1.685 -10.142 13.995 1.00 88.81 83 GLY A C 1
ATOM 644 O O . GLY A 1 83 ? -2.841 -10.409 13.658 1.00 88.81 83 GLY A O 1
ATOM 645 N N . ILE A 1 84 ? -1.106 -8.972 13.701 1.00 89.06 84 ILE A N 1
ATOM 646 C CA . ILE A 1 84 ? -1.851 -7.895 13.029 1.00 89.06 84 ILE A CA 1
ATOM 647 C C . ILE A 1 84 ? -2.314 -8.307 11.621 1.00 89.06 84 ILE A C 1
ATOM 649 O O . ILE A 1 84 ? -3.389 -7.914 11.162 1.00 89.06 84 ILE A O 1
ATOM 653 N N . LEU A 1 85 ? -1.549 -9.169 10.943 1.00 88.94 85 LEU A N 1
ATOM 654 C CA . LEU A 1 85 ? -1.940 -9.719 9.646 1.00 88.94 85 LEU A CA 1
ATOM 655 C C . LEU A 1 85 ? -3.171 -10.631 9.753 1.00 88.94 85 LEU A C 1
ATOM 657 O O . LEU A 1 85 ? -4.099 -10.503 8.949 1.00 88.94 85 LEU A O 1
ATOM 661 N N . TRP A 1 86 ? -3.195 -11.539 10.731 1.00 91.88 86 TRP A N 1
ATOM 662 C CA . TRP A 1 86 ? -4.345 -12.409 10.981 1.00 91.88 86 TRP A CA 1
ATOM 663 C C . TRP A 1 86 ? -5.565 -11.627 11.459 1.00 91.88 86 TRP A C 1
ATOM 665 O O . TRP A 1 86 ? -6.664 -11.869 10.966 1.00 91.88 86 TRP A O 1
ATOM 675 N N . HIS A 1 87 ? -5.367 -10.629 12.320 1.00 92.12 87 HIS A N 1
ATOM 676 C CA . HIS A 1 87 ? -6.400 -9.686 12.734 1.00 92.12 87 HIS A CA 1
ATOM 677 C C . HIS A 1 87 ? -7.123 -9.051 11.533 1.00 92.12 87 HIS A C 1
ATOM 679 O O . HIS A 1 87 ? -8.351 -9.080 11.475 1.00 92.12 87 HIS A O 1
ATOM 685 N N . MET A 1 88 ? -6.378 -8.541 10.544 1.00 90.19 88 MET A N 1
ATOM 686 C CA . MET A 1 88 ? -6.956 -7.957 9.326 1.00 90.19 88 MET A CA 1
ATOM 687 C C . MET A 1 88 ? -7.637 -9.006 8.434 1.00 90.19 88 MET A C 1
ATOM 689 O O . MET A 1 88 ? -8.750 -8.783 7.965 1.00 90.19 88 MET A O 1
ATOM 693 N N . ARG A 1 89 ? -7.005 -10.171 8.218 1.00 91.38 89 ARG A N 1
ATOM 694 C CA . ARG A 1 89 ? -7.562 -11.260 7.388 1.00 91.38 89 ARG A CA 1
ATOM 695 C C . ARG A 1 89 ? -8.878 -11.816 7.928 1.00 91.38 89 ARG A C 1
ATOM 697 O O . ARG A 1 89 ? -9.734 -12.202 7.143 1.00 91.38 89 ARG A O 1
ATOM 704 N N . LEU A 1 90 ? -9.028 -11.848 9.249 1.00 91.94 90 LEU A N 1
ATOM 705 C CA . LEU A 1 90 ? -10.211 -12.352 9.947 1.00 91.94 90 LEU A CA 1
ATOM 706 C C . LEU A 1 90 ? -11.269 -11.262 10.188 1.00 91.94 90 LEU A C 1
ATOM 708 O O . LEU A 1 90 ? -12.123 -11.417 11.058 1.00 91.94 90 LEU A O 1
ATOM 712 N N . GLY A 1 91 ? -11.210 -10.150 9.447 1.00 92.00 91 GLY A N 1
ATOM 713 C CA . GLY A 1 91 ? -12.218 -9.093 9.517 1.00 92.00 91 GLY A CA 1
ATOM 714 C C . GLY A 1 91 ? -12.129 -8.261 10.793 1.00 92.00 91 GLY A C 1
ATOM 715 O O . GLY A 1 91 ? -13.142 -7.997 11.434 1.00 92.00 91 GLY A O 1
ATOM 716 N N . HIS A 1 92 ? -10.917 -7.858 11.182 1.00 92.38 92 HIS A N 1
ATOM 717 C CA . HIS A 1 92 ? -10.680 -7.046 12.380 1.00 92.38 92 HIS A CA 1
ATOM 718 C C . HIS A 1 92 ? -11.163 -7.719 13.682 1.00 92.38 92 HIS A C 1
ATOM 720 O O . HIS A 1 92 ? -11.676 -7.082 14.615 1.00 92.38 92 HIS A O 1
ATOM 726 N N . MET A 1 93 ? -10.983 -9.040 13.749 1.00 91.50 93 MET A N 1
ATOM 727 C CA . MET A 1 93 ? -11.324 -9.885 14.893 1.00 91.50 93 MET A CA 1
ATOM 728 C C . MET A 1 93 ? -10.612 -9.427 16.181 1.00 91.50 93 MET A C 1
ATOM 730 O O . MET A 1 93 ? -9.513 -8.883 16.135 1.00 91.50 93 MET A O 1
ATOM 734 N N . SER A 1 94 ? -11.228 -9.619 17.352 1.00 91.56 94 SER A N 1
ATOM 735 C CA . SER A 1 94 ? -10.627 -9.204 18.631 1.00 91.56 94 SER A CA 1
ATOM 736 C C . SER A 1 94 ? -9.296 -9.915 18.915 1.00 91.56 94 SER A C 1
ATOM 738 O O . SER A 1 94 ? -9.122 -11.076 18.546 1.00 91.56 94 SER A O 1
ATOM 740 N N . GLU A 1 95 ? -8.388 -9.246 19.636 1.00 92.12 95 GLU A N 1
ATOM 741 C CA . GLU A 1 95 ? -7.113 -9.830 20.091 1.00 92.12 95 GLU A CA 1
ATOM 742 C C . GLU A 1 95 ? -7.324 -11.178 20.784 1.00 92.12 95 GLU A C 1
ATOM 744 O O . GLU A 1 95 ? -6.679 -12.164 20.437 1.00 92.12 95 GLU A O 1
ATOM 749 N N . ARG A 1 96 ? -8.297 -11.246 21.701 1.00 92.31 96 ARG A N 1
ATOM 750 C CA . ARG A 1 96 ? -8.641 -12.476 22.422 1.00 92.31 96 ARG A CA 1
ATOM 751 C C . ARG A 1 96 ? -8.932 -13.639 21.474 1.00 92.31 96 ARG A C 1
ATOM 753 O O . ARG A 1 96 ? -8.457 -14.745 21.714 1.00 92.31 96 ARG A O 1
ATOM 760 N N . CYS A 1 97 ? -9.713 -13.405 20.423 1.00 92.81 97 CYS A N 1
ATOM 761 C CA . CYS A 1 97 ? -10.067 -14.454 19.474 1.00 92.81 97 CYS A CA 1
ATOM 762 C C . CYS A 1 97 ? -8.879 -14.843 18.583 1.00 92.81 97 CYS A C 1
ATOM 764 O O . CYS A 1 97 ? -8.669 -16.031 18.362 1.00 92.81 97 CYS A O 1
ATOM 766 N N . VAL A 1 98 ? -8.064 -13.885 18.125 1.00 93.62 98 VAL A N 1
ATOM 767 C CA . VAL A 1 98 ? -6.864 -14.196 17.324 1.00 93.62 98 VAL A CA 1
ATOM 768 C C . VAL A 1 98 ? -5.848 -15.003 18.148 1.00 93.62 98 VAL A C 1
ATOM 770 O O . VAL A 1 98 ? -5.311 -15.995 17.657 1.00 93.62 98 VAL A O 1
ATOM 773 N N . LEU A 1 99 ? -5.641 -14.649 19.421 1.00 92.69 99 LEU A N 1
ATOM 774 C CA . LEU A 1 99 ? -4.793 -15.411 20.344 1.00 92.69 99 LEU A CA 1
ATOM 775 C C . LEU A 1 99 ? -5.323 -16.832 20.577 1.00 92.69 99 LEU A C 1
ATOM 777 O O . LEU A 1 99 ? -4.543 -17.780 20.620 1.00 92.69 99 LEU A O 1
ATOM 781 N N . GLU A 1 100 ? -6.640 -17.001 20.699 1.00 93.75 100 GLU A N 1
ATOM 782 C CA . GLU A 1 100 ? -7.258 -18.320 20.859 1.00 93.75 100 GLU A CA 1
ATOM 783 C C . GLU A 1 100 ? -7.073 -19.199 19.612 1.00 93.75 100 GLU A C 1
ATOM 785 O O . GLU A 1 100 ? -6.766 -20.384 19.730 1.00 93.75 100 GLU A O 1
ATOM 790 N N . LEU A 1 101 ? -7.187 -18.622 18.411 1.00 93.56 101 LEU A N 1
ATOM 791 C CA . LEU A 1 101 ? -6.918 -19.339 17.161 1.00 93.56 101 LEU A CA 1
ATOM 792 C C . LEU A 1 101 ? -5.443 -19.740 17.033 1.00 93.56 101 LEU A C 1
ATOM 794 O O . LEU A 1 101 ? -5.155 -20.844 16.573 1.00 93.56 101 LEU A O 1
ATOM 798 N N . SER A 1 102 ? -4.517 -18.884 17.478 1.00 92.31 102 SER A N 1
ATOM 799 C CA . SER A 1 102 ? -3.085 -19.212 17.523 1.00 92.31 102 SER A CA 1
ATOM 800 C C . SER A 1 102 ? -2.806 -20.380 18.477 1.00 92.31 102 SER A C 1
ATOM 802 O O . SER A 1 102 ? -2.128 -21.330 1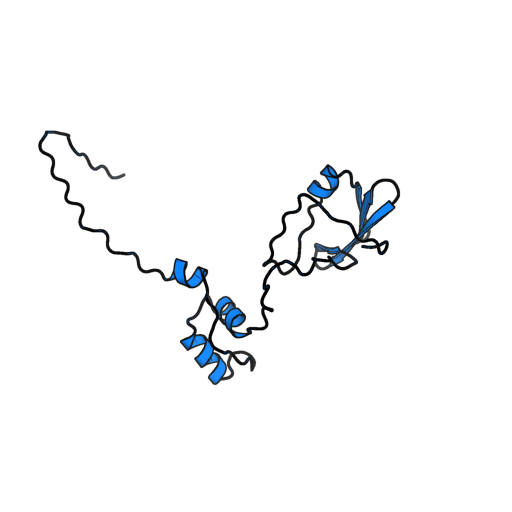8.095 1.00 92.31 102 SER A O 1
ATOM 804 N N . LYS A 1 103 ? -3.409 -20.386 19.678 1.00 91.50 103 LYS A N 1
ATOM 805 C CA . LYS A 1 103 ? -3.279 -21.487 20.657 1.00 91.50 103 LYS A CA 1
ATOM 806 C C . LYS A 1 103 ? -3.785 -22.833 20.140 1.00 91.50 103 LYS A C 1
ATOM 808 O O . LYS A 1 103 ? -3.263 -23.869 20.536 1.00 91.50 103 LYS A O 1
ATOM 813 N N . ARG A 1 104 ? -4.805 -22.822 19.279 1.00 93.19 104 ARG A N 1
ATOM 814 C CA . ARG A 1 104 ? -5.392 -24.029 18.672 1.00 93.19 104 ARG A CA 1
ATOM 815 C C . ARG A 1 104 ? -4.692 -24.471 17.385 1.00 93.19 104 ARG A C 1
ATOM 817 O O . ARG A 1 104 ? -5.187 -25.372 16.719 1.00 93.19 104 ARG A O 1
ATOM 824 N N . ASP A 1 105 ? -3.586 -23.826 17.022 1.00 90.94 105 ASP A N 1
ATOM 825 C CA . ASP A 1 105 ? -2.847 -24.054 15.777 1.00 90.94 105 ASP A CA 1
ATOM 826 C C . ASP A 1 105 ? -3.682 -23.848 14.491 1.00 90.94 105 ASP A C 1
ATOM 828 O O . ASP A 1 105 ? -3.433 -24.446 13.447 1.00 90.94 105 ASP A O 1
ATOM 832 N N . LEU A 1 106 ? -4.688 -22.965 14.541 1.00 92.25 106 LEU A N 1
ATOM 833 C CA . LEU A 1 106 ? -5.587 -22.680 13.410 1.00 92.25 106 LEU A CA 1
ATOM 834 C C . LEU A 1 106 ? -5.081 -21.550 12.498 1.00 92.25 106 LEU A C 1
ATOM 836 O O . LEU A 1 106 ? -5.740 -21.193 11.524 1.00 92.25 106 LEU A O 1
ATOM 840 N N . LEU A 1 107 ? -3.913 -20.980 12.806 1.00 90.75 107 LEU A N 1
ATOM 841 C CA . LEU A 1 107 ? -3.291 -19.871 12.075 1.00 90.75 107 LEU A CA 1
ATOM 842 C C . LEU A 1 107 ? -2.009 -20.310 11.352 1.00 90.75 107 LEU A C 1
ATOM 844 O O . LEU A 1 107 ? -1.025 -19.579 11.328 1.00 90.75 107 LEU A O 1
ATOM 848 N N . ASN A 1 108 ? -1.991 -21.517 10.779 1.00 85.50 108 ASN A N 1
ATOM 849 C CA . ASN A 1 108 ? -0.827 -22.074 10.072 1.00 85.50 108 ASN A CA 1
ATOM 850 C C . ASN A 1 108 ? 0.469 -22.080 10.912 1.00 85.50 108 ASN A C 1
ATOM 852 O O . ASN A 1 108 ? 1.538 -21.778 10.379 1.00 85.50 108 ASN A O 1
ATOM 856 N N . ARG A 1 109 ? 0.395 -22.389 12.216 1.00 84.94 109 ARG A N 1
ATOM 857 C CA . ARG A 1 109 ? 1.538 -22.344 13.155 1.00 84.94 109 ARG A CA 1
ATOM 858 C C . ARG A 1 109 ? 2.173 -20.969 13.340 1.00 84.94 109 ARG A C 1
ATOM 860 O O . ARG A 1 109 ? 3.276 -20.854 13.879 1.00 84.94 109 ARG A O 1
ATOM 867 N N . ASP A 1 110 ? 1.488 -19.909 12.926 1.00 87.12 110 ASP A N 1
ATOM 868 C CA . ASP A 1 110 ? 1.911 -18.557 13.235 1.00 87.12 110 ASP A CA 1
ATOM 869 C C . ASP A 1 110 ? 1.685 -18.273 14.724 1.00 87.12 110 ASP A C 1
ATOM 871 O O . ASP A 1 110 ? 0.557 -18.292 15.227 1.00 87.12 110 ASP A O 1
ATOM 875 N N . GLN A 1 111 ? 2.778 -17.985 15.432 1.00 82.38 111 GLN A N 1
ATOM 876 C CA . GLN A 1 111 ? 2.702 -17.468 16.791 1.00 82.38 111 GLN A CA 1
ATOM 877 C C . GLN A 1 111 ? 2.199 -16.029 16.740 1.00 82.38 111 GLN A C 1
ATOM 879 O O . GLN A 1 111 ? 2.792 -15.177 16.074 1.00 82.38 111 GLN A O 1
ATOM 884 N N . VAL A 1 112 ? 1.094 -15.783 17.438 1.00 86.88 112 VAL A N 1
ATOM 885 C CA . VAL A 1 112 ? 0.517 -14.453 17.600 1.00 86.88 112 VAL A CA 1
ATOM 886 C C . VAL A 1 112 ? 0.746 -13.995 19.032 1.00 86.88 112 VAL A C 1
ATOM 888 O O . VAL A 1 112 ? 0.396 -14.696 19.981 1.00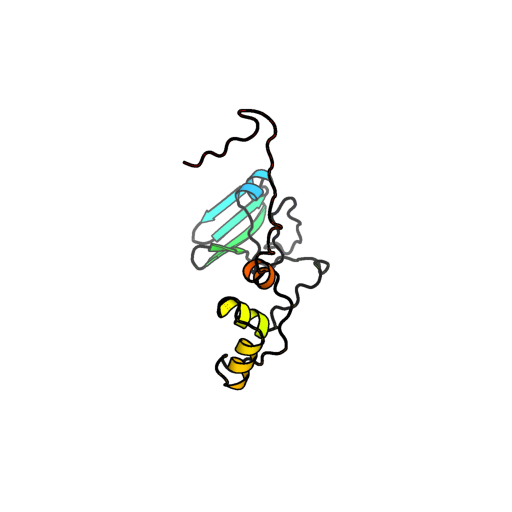 86.88 112 VAL A O 1
ATOM 891 N N . SER A 1 113 ? 1.339 -12.815 19.180 1.00 83.12 113 SER A N 1
ATOM 892 C CA . SER A 1 113 ? 1.458 -12.106 20.451 1.00 83.12 113 SER A CA 1
ATOM 893 C C . SER A 1 113 ? 0.342 -11.070 20.601 1.00 83.12 113 SER A C 1
ATOM 895 O O . SER A 1 113 ? -0.598 -11.023 19.807 1.00 83.12 113 SER A O 1
ATOM 897 N N . LYS A 1 114 ? 0.442 -10.240 21.644 1.00 86.69 114 LYS A N 1
ATOM 898 C CA . LYS A 1 114 ? -0.402 -9.056 21.818 1.00 86.69 114 LYS A CA 1
ATOM 899 C C . LYS A 1 114 ? -0.454 -8.255 20.512 1.00 86.69 114 LYS A C 1
ATOM 901 O O . LYS A 1 114 ? 0.590 -8.047 19.899 1.00 86.69 114 LYS A O 1
ATOM 906 N N . LEU A 1 115 ? -1.657 -7.862 20.103 1.00 87.88 115 LEU A N 1
ATOM 907 C CA . LEU A 1 115 ? -1.871 -7.103 18.883 1.00 87.88 115 LEU A CA 1
ATOM 908 C C . LEU A 1 115 ? -1.514 -5.637 19.111 1.00 87.88 115 LEU A C 1
ATOM 910 O O . LEU A 1 115 ? -1.849 -5.043 20.141 1.00 87.88 115 LEU A O 1
ATOM 914 N N . ASP A 1 116 ? -0.895 -5.042 18.099 1.00 85.00 116 ASP A N 1
ATOM 915 C CA . ASP A 1 116 ? -0.719 -3.600 18.036 1.00 85.00 116 ASP A CA 1
ATOM 916 C C . ASP A 1 116 ? -2.058 -2.866 17.859 1.00 85.00 116 ASP A C 1
ATOM 918 O O . ASP A 1 116 ? -3.087 -3.423 17.459 1.00 85.00 116 ASP A O 1
ATOM 922 N N . PHE A 1 117 ? -2.029 -1.568 18.156 1.00 85.44 117 PHE A N 1
ATOM 923 C CA . PHE A 1 117 ? -3.169 -0.676 17.992 1.00 85.44 117 PHE A CA 1
ATOM 924 C C . PHE A 1 117 ? -3.706 -0.693 16.549 1.00 85.44 117 PHE A C 1
ATOM 926 O O . PHE A 1 117 ? -2.960 -0.519 15.586 1.00 85.44 117 PHE A O 1
ATOM 933 N N . CYS A 1 118 ? -5.027 -0.844 16.404 1.00 88.31 118 CYS A N 1
ATOM 934 C CA . CYS A 1 118 ? -5.718 -0.796 15.118 1.00 88.31 118 CYS A CA 1
ATOM 935 C C . CYS A 1 118 ? -6.752 0.336 15.103 1.00 88.31 118 CYS A C 1
ATOM 937 O O . CYS A 1 118 ? -7.834 0.208 15.678 1.00 88.31 118 CYS A O 1
ATOM 939 N N . GLU A 1 119 ? -6.446 1.418 14.389 1.00 88.31 119 GLU A N 1
ATOM 940 C CA . GLU A 1 119 ? -7.321 2.590 14.251 1.00 88.31 119 GLU A CA 1
ATOM 941 C C . GLU A 1 119 ? -8.696 2.231 13.661 1.00 88.31 119 GLU A C 1
ATOM 943 O O . GLU A 1 119 ? -9.730 2.616 14.204 1.00 88.31 119 GLU A O 1
ATOM 948 N N . ASN A 1 120 ? -8.721 1.390 12.620 1.00 86.38 120 ASN A N 1
ATOM 949 C CA . ASN A 1 120 ? -9.959 0.933 11.978 1.00 86.38 120 ASN A CA 1
ATOM 950 C C . ASN A 1 120 ? -10.898 0.210 12.955 1.00 86.38 120 ASN A C 1
ATOM 952 O O . ASN A 1 120 ? -12.117 0.331 12.847 1.00 86.38 120 ASN A O 1
ATOM 956 N N . CYS A 1 121 ? -10.348 -0.531 13.925 1.00 89.69 121 CYS A N 1
ATOM 957 C CA . CYS A 1 121 ? -11.161 -1.164 14.959 1.00 89.69 121 CYS A CA 1
ATOM 958 C C . CYS A 1 121 ? -11.820 -0.147 15.873 1.00 89.69 121 CYS A C 1
ATOM 960 O O . CYS A 1 121 ? -12.966 -0.355 16.252 1.00 89.69 121 CYS A O 1
ATOM 962 N N . ILE A 1 122 ? -11.104 0.910 16.251 1.00 88.06 122 ILE A N 1
ATOM 963 C CA . ILE A 1 122 ? -11.647 1.949 17.124 1.00 88.06 122 ILE A CA 1
ATOM 964 C C . ILE A 1 122 ? -12.779 2.666 16.406 1.00 88.06 122 ILE A C 1
ATOM 966 O O . ILE A 1 122 ? -13.887 2.696 16.925 1.00 88.06 122 ILE A O 1
ATOM 970 N N . LEU A 1 123 ? -12.534 3.140 15.185 1.00 85.75 123 LEU A N 1
ATOM 971 C CA . LEU A 1 123 ? -13.542 3.851 14.399 1.00 85.75 123 LEU A CA 1
ATOM 972 C C . LEU A 1 123 ? -14.763 2.971 14.095 1.00 85.75 123 LEU A C 1
ATOM 974 O O . LEU A 1 123 ? -15.894 3.441 14.165 1.00 85.75 123 LEU A O 1
ATOM 978 N N . GLY A 1 124 ? -14.552 1.684 13.802 1.00 85.38 124 GLY A N 1
ATOM 979 C CA . GLY A 1 124 ? -15.635 0.751 13.484 1.00 85.38 124 GLY A CA 1
ATOM 980 C C . GLY A 1 124 ? -16.400 0.207 14.696 1.00 85.38 124 GLY A C 1
ATOM 981 O O . GLY A 1 124 ? -17.560 -0.170 14.555 1.00 85.38 124 GLY A O 1
ATOM 982 N N . LYS A 1 125 ? -15.773 0.134 15.878 1.00 84.19 125 LYS A N 1
ATOM 983 C CA . LYS A 1 125 ? -16.376 -0.414 17.113 1.00 84.19 125 LYS A CA 1
ATOM 984 C C . LYS A 1 125 ? -16.707 0.660 18.147 1.00 84.19 125 LYS A C 1
ATOM 986 O O . LYS A 1 125 ? -17.133 0.323 19.252 1.00 84.19 125 LYS A O 1
ATOM 991 N N . GLN A 1 126 ? -16.504 1.935 17.825 1.00 82.44 126 GLN A N 1
ATOM 992 C CA . GLN A 1 126 ? -16.877 3.031 18.702 1.00 82.44 126 GLN A CA 1
ATOM 993 C C . GLN A 1 126 ? -18.390 3.002 18.922 1.00 82.44 126 GLN A C 1
ATOM 995 O O . GLN A 1 126 ? -19.178 3.092 17.981 1.00 82.44 126 GLN A O 1
ATOM 1000 N N . HIS A 1 127 ? -18.802 2.875 20.184 1.00 80.62 127 HIS A N 1
ATOM 1001 C CA . HIS A 1 127 ? -20.209 3.010 20.527 1.00 80.62 127 HIS A CA 1
ATOM 1002 C C . HIS A 1 127 ? -20.659 4.448 20.240 1.00 80.62 127 HIS A C 1
ATOM 1004 O O . HIS A 1 127 ? -19.938 5.411 20.522 1.00 80.62 127 HIS A O 1
ATOM 1010 N N . ARG A 1 128 ? -21.865 4.597 19.684 1.00 82.25 128 ARG A N 1
ATOM 1011 C CA . ARG A 1 128 ? -22.501 5.907 19.557 1.00 82.25 128 ARG A CA 1
ATOM 1012 C C . ARG A 1 128 ? -22.710 6.454 20.966 1.00 82.25 128 ARG A C 1
ATOM 1014 O O . ARG A 1 128 ? -23.435 5.852 21.755 1.00 82.25 128 ARG A O 1
ATOM 1021 N N . ILE A 1 129 ? -22.068 7.577 21.268 1.00 80.81 129 ILE A N 1
ATOM 1022 C CA . ILE A 1 129 ? -22.280 8.289 22.528 1.00 80.81 129 ILE A CA 1
ATOM 1023 C C . ILE A 1 129 ? -23.754 8.711 22.575 1.00 80.81 129 ILE A C 1
ATOM 1025 O O . ILE A 1 129 ? -24.328 9.108 21.554 1.00 80.81 129 ILE A O 1
ATOM 1029 N N . SER A 1 130 ? -24.381 8.591 23.744 1.00 82.81 130 SER A N 1
ATOM 1030 C CA . SER A 1 130 ? -25.744 9.074 23.943 1.00 82.81 130 SER A CA 1
ATOM 1031 C C . SER A 1 130 ? -25.802 10.575 23.678 1.00 82.81 130 SER A C 1
ATOM 1033 O O . SER A 1 130 ? -25.025 11.343 24.246 1.00 82.81 130 SER A O 1
ATOM 1035 N N . PHE A 1 131 ? -26.749 10.994 22.848 1.00 81.94 131 PHE A N 1
ATOM 1036 C CA . PHE A 1 131 ? -27.089 12.404 22.726 1.00 81.94 131 PHE A CA 1
ATOM 1037 C C . PHE A 1 131 ? -27.809 12.811 24.011 1.00 81.94 131 PHE A C 1
ATOM 1039 O O . PHE A 1 131 ? -28.654 12.061 24.507 1.00 81.94 131 PHE A O 1
ATOM 1046 N N . SER A 1 132 ? -27.476 13.975 24.566 1.00 83.88 132 SER A N 1
ATOM 1047 C CA . SER A 1 132 ? -28.327 14.571 25.591 1.00 83.88 132 SER A CA 1
ATOM 1048 C C . SER A 1 132 ? -29.714 14.809 24.994 1.00 83.88 132 SER A C 1
ATOM 1050 O O . SER A 1 132 ? -29.845 15.130 23.810 1.00 83.88 132 SER A O 1
ATOM 1052 N N . ALA A 1 133 ? -30.759 14.629 25.803 1.00 83.12 133 ALA A N 1
ATOM 1053 C CA . ALA A 1 133 ? -32.107 14.970 25.376 1.00 83.12 133 ALA A CA 1
ATOM 1054 C C . ALA A 1 133 ? -32.141 16.466 25.030 1.00 83.12 133 ALA A C 1
ATOM 1056 O O . ALA A 1 133 ? -31.921 17.313 25.897 1.00 83.12 133 ALA A O 1
ATOM 1057 N N . ALA A 1 134 ? -32.376 16.785 23.758 1.00 79.25 134 ALA A N 1
ATOM 1058 C CA . ALA A 1 134 ? -32.560 18.159 23.331 1.00 79.25 134 ALA A CA 1
ATOM 1059 C C . ALA A 1 134 ? -33.951 18.617 23.789 1.00 79.25 134 ALA A C 1
ATOM 1061 O O . ALA A 1 134 ? -34.968 18.091 23.336 1.00 79.25 134 ALA A O 1
ATOM 1062 N N . GLN A 1 135 ? -34.003 19.561 24.729 1.00 79.88 135 GLN A N 1
ATOM 1063 C CA . GLN A 1 135 ? -35.249 20.224 25.103 1.00 79.88 135 GLN A CA 1
ATOM 1064 C C . GLN A 1 135 ? -35.444 21.434 24.192 1.00 79.88 135 GLN A C 1
ATOM 1066 O O . GLN A 1 135 ? -34.674 22.390 24.251 1.00 79.88 135 GLN A O 1
ATOM 1071 N N . HIS A 1 136 ? -36.476 21.385 23.354 1.00 79.69 136 HIS A N 1
ATOM 1072 C CA . HIS A 1 136 ? -36.896 22.512 22.529 1.00 79.69 136 HIS A CA 1
ATOM 1073 C C . HIS A 1 136 ? -38.236 23.030 23.048 1.00 79.69 136 HIS A C 1
ATOM 1075 O O . HIS A 1 136 ? -39.228 22.303 23.050 1.00 79.69 136 HIS A O 1
ATOM 1081 N N . THR A 1 137 ? -38.263 24.288 23.487 1.00 82.69 137 THR A N 1
ATOM 1082 C CA . THR A 1 137 ? -39.475 24.967 23.959 1.00 82.69 137 THR A CA 1
ATOM 1083 C C . THR A 1 137 ? -39.689 26.217 23.119 1.00 82.69 137 THR A C 1
ATOM 1085 O O . THR A 1 137 ? -38.858 27.121 23.152 1.00 82.69 137 THR A O 1
ATOM 1088 N N . SER A 1 138 ? -40.796 26.280 22.380 1.00 87.25 138 SER A N 1
ATOM 1089 C CA . SER A 1 138 ? -41.214 27.477 21.642 1.00 87.25 138 SER A CA 1
ATOM 1090 C C . SER A 1 138 ? -42.167 28.327 22.481 1.00 87.25 138 SER A C 1
ATOM 1092 O O . SER A 1 138 ? -43.043 27.798 23.167 1.00 87.25 138 SER A O 1
ATOM 1094 N N . LYS A 1 139 ? -42.024 29.647 22.401 1.00 88.19 139 LYS A N 1
ATOM 1095 C CA . LYS A 1 139 ? -42.891 30.652 23.027 1.00 88.19 139 LYS A CA 1
ATOM 1096 C C . LYS A 1 139 ? -43.831 31.328 22.025 1.00 88.19 139 LYS A C 1
ATOM 1098 O O . LYS A 1 139 ? -44.814 31.927 22.454 1.00 88.19 139 LYS A O 1
ATOM 1103 N N . GLN A 1 140 ? -43.542 31.262 20.724 1.00 91.31 140 GLN A N 1
ATOM 1104 C CA . GLN A 1 140 ? -44.315 31.929 19.673 1.00 91.31 140 GLN A CA 1
ATOM 1105 C C . GLN A 1 140 ? -44.842 30.954 18.611 1.00 91.31 140 GLN A C 1
ATOM 1107 O O . GLN A 1 140 ? -44.294 29.876 18.378 1.00 91.31 140 GLN A O 1
ATOM 1112 N N . ILE A 1 141 ? -45.936 31.354 17.957 1.00 88.38 141 ILE A N 1
ATOM 1113 C CA . ILE A 1 141 ? -46.539 30.610 16.846 1.00 88.38 141 ILE A CA 1
ATOM 1114 C C . ILE A 1 141 ? -45.526 30.545 15.692 1.00 88.38 141 ILE A C 1
ATOM 1116 O O . ILE A 1 141 ? -44.984 31.573 15.299 1.00 88.38 141 ILE A O 1
ATOM 1120 N N . LEU A 1 142 ? -45.296 29.338 15.156 1.00 87.62 142 LEU A N 1
ATOM 1121 C CA . LEU A 1 142 ? -44.340 29.040 14.072 1.00 87.62 142 LEU A CA 1
ATOM 1122 C C . LEU A 1 142 ? -42.851 29.268 14.401 1.00 87.62 142 LEU A C 1
ATOM 1124 O O . LEU A 1 142 ? -42.027 29.307 13.493 1.00 87.62 142 LEU A O 1
ATOM 1128 N N . GLU A 1 143 ? -42.470 29.362 15.676 1.00 88.00 143 GLU A N 1
ATOM 1129 C CA . GLU A 1 143 ? -41.058 29.515 16.068 1.00 88.00 143 GLU A CA 1
ATOM 1130 C C . GLU A 1 143 ? -40.206 28.273 15.756 1.00 88.00 143 GLU A C 1
ATOM 1132 O O . GLU A 1 143 ? -39.003 28.380 15.520 1.00 88.00 143 GLU A O 1
ATOM 1137 N N . TYR A 1 144 ? -40.817 27.086 15.737 1.00 85.62 144 TYR A N 1
ATOM 1138 C CA . TYR A 1 144 ? -40.112 25.842 15.454 1.00 85.62 144 TYR A CA 1
ATOM 1139 C C . TYR A 1 144 ? -41.005 24.872 14.680 1.00 85.62 144 TYR A C 1
ATOM 1141 O O . TYR A 1 144 ? -42.087 24.511 15.141 1.00 85.62 144 TYR A O 1
ATOM 1149 N N . VAL A 1 145 ? -40.553 24.454 13.495 1.00 87.88 145 VAL A N 1
ATOM 1150 C CA . VAL A 1 145 ? -41.277 23.537 12.603 1.00 87.88 145 VAL A CA 1
ATOM 1151 C C . VAL A 1 145 ? -40.358 22.369 12.264 1.00 87.88 145 VAL A C 1
ATOM 1153 O O . VAL A 1 145 ? -39.262 22.574 11.750 1.00 87.88 145 VAL A O 1
ATOM 1156 N N . HIS A 1 146 ? -40.809 21.147 12.545 1.00 87.81 146 HIS A N 1
ATOM 1157 C CA . HIS A 1 146 ? -40.166 19.932 12.048 1.00 87.81 146 HIS A CA 1
ATOM 1158 C C . HIS A 1 146 ? -40.922 19.463 10.807 1.00 87.81 146 HIS A C 1
ATOM 1160 O O . HIS A 1 146 ? -42.145 19.330 10.857 1.00 87.81 146 HIS A O 1
ATOM 1166 N N . SER A 1 147 ? -40.210 19.181 9.720 1.00 87.81 147 SER A N 1
ATOM 1167 C CA . SER A 1 147 ? -40.754 18.421 8.595 1.00 87.81 147 SER A CA 1
ATOM 1168 C C . SER A 1 147 ? -39.842 17.240 8.302 1.00 87.81 147 SER A C 1
ATOM 1170 O O . SER A 1 147 ? -38.623 17.408 8.281 1.00 87.81 147 SER A O 1
ATOM 1172 N N . ASP A 1 148 ? -40.441 16.086 8.045 1.00 85.44 148 ASP A N 1
ATOM 1173 C CA . ASP A 1 148 ? -39.773 14.910 7.487 1.00 85.44 148 ASP A CA 1
ATOM 1174 C C . ASP A 1 148 ? -40.321 14.664 6.071 1.00 85.44 148 ASP A C 1
ATOM 1176 O O . ASP A 1 148 ? -41.409 15.159 5.755 1.00 85.44 148 ASP A O 1
ATOM 1180 N N . LEU A 1 149 ? -39.560 13.970 5.221 1.00 69.81 149 LEU A N 1
ATOM 1181 C CA . LEU A 1 149 ? -39.938 13.673 3.830 1.00 69.81 149 LEU A CA 1
ATOM 1182 C C . LEU A 1 149 ? -40.514 12.261 3.682 1.00 69.81 149 LEU A C 1
ATOM 1184 O O . LEU A 1 149 ? -39.880 11.313 4.191 1.00 69.81 149 LEU A O 1
#

Organism: Acer saccharum (NCBI:txid4024)

Radius of gyration: 26.41 Å; chains: 1; bounding box: 70×56×53 Å

pLDDT: mean 81.61, std 14.53, range [30.25, 95.56]

Secondary structure (DSSP, 8-state):
-TTS-----SS----TT-SS----HHHHHHTT-EEEEETTEEEEEETTEEEEEEEEETTEEEESS-----TTSTT---TT-HHHHHHHHTTS--HHHHHHHHHTT-STT----SPPP-HHHHHHHPPPPPPP-------STTS------

Sequence (149 aa):
MYDGMVRVFRNVRYVPNLKRNLISLGTLDEEGYAYKAERGVLKASKGSLVILKYDKKNGLYVLRGGAVTNEVACIASKISDKGILWHMRLGHMSERCVLELSKRDLLNRDQVSKLDFCENCILGKQHRISFSAAQHTSKQILEYVHSDL